Protein AF-A0A9X9SQJ8-F1 (afdb_monomer_lite)

Structure (mmCIF, N/CA/C/O backbone):
data_AF-A0A9X9SQJ8-F1
#
_entry.id   AF-A0A9X9SQJ8-F1
#
loop_
_atom_site.group_PDB
_atom_site.id
_atom_site.type_symbol
_atom_site.label_atom_id
_atom_site.label_alt_id
_atom_site.label_comp_id
_atom_site.label_asym_id
_atom_site.label_entity_id
_atom_site.label_seq_id
_atom_site.pdbx_PDB_ins_code
_atom_site.Cartn_x
_atom_site.Cartn_y
_atom_site.Cartn_z
_atom_site.occupancy
_atom_site.B_iso_or_equiv
_atom_site.auth_seq_id
_atom_site.auth_comp_id
_atom_site.auth_asym_id
_atom_site.auth_atom_id
_atom_site.pdbx_PDB_model_num
ATOM 1 N N . MET A 1 1 ? 0.172 -20.280 23.164 1.00 59.81 1 MET A N 1
ATOM 2 C CA . MET A 1 1 ? -1.127 -20.155 22.453 1.00 59.81 1 MET A CA 1
ATOM 3 C C . MET A 1 1 ? -2.304 -19.866 23.384 1.00 59.81 1 MET A C 1
ATOM 5 O O . MET A 1 1 ? -3.175 -19.107 22.984 1.00 59.81 1 MET A O 1
ATOM 9 N N . GLN A 1 2 ? -2.337 -20.406 24.610 1.00 62.38 2 GLN A N 1
ATOM 10 C CA . GLN A 1 2 ? -3.440 -20.163 25.556 1.00 62.38 2 GLN A CA 1
ATOM 11 C C . GLN A 1 2 ? -3.611 -18.679 25.939 1.00 62.38 2 GLN A C 1
ATOM 13 O O . GLN A 1 2 ? -4.735 -18.196 25.998 1.00 62.38 2 GLN A O 1
ATOM 18 N N . GLU A 1 3 ? -2.520 -17.916 26.074 1.00 75.44 3 GLU A N 1
ATOM 19 C CA . GLU A 1 3 ? -2.600 -16.470 26.352 1.00 75.44 3 GLU A CA 1
ATOM 20 C C . GLU A 1 3 ? -3.246 -15.653 25.223 1.00 75.44 3 GLU A C 1
ATOM 22 O O . GLU A 1 3 ? -3.976 -14.703 25.490 1.00 75.44 3 GLU A O 1
ATOM 27 N N . PHE A 1 4 ? -3.046 -16.044 23.958 1.00 74.62 4 PHE A N 1
ATOM 28 C CA . PHE A 1 4 ? -3.685 -15.373 22.821 1.00 74.62 4 PHE A CA 1
ATOM 29 C C . PHE A 1 4 ? -5.199 -15.596 22.829 1.00 74.62 4 PHE A C 1
ATOM 31 O O . PHE A 1 4 ? -5.966 -14.662 22.597 1.00 74.62 4 PHE A O 1
ATOM 38 N N . LEU A 1 5 ? -5.628 -16.823 23.143 1.00 75.12 5 LEU A N 1
ATOM 39 C CA . LEU A 1 5 ? -7.040 -17.209 23.200 1.00 75.12 5 LEU A CA 1
ATOM 40 C C . LEU A 1 5 ? -7.789 -16.575 24.387 1.00 75.12 5 LEU A C 1
ATOM 42 O O . LEU A 1 5 ? -9.005 -16.416 24.305 1.00 75.12 5 LEU A O 1
ATOM 46 N N . ASN A 1 6 ? -7.070 -16.129 25.423 1.00 86.38 6 ASN A N 1
ATOM 47 C CA . ASN A 1 6 ? -7.630 -15.405 26.571 1.00 86.38 6 ASN A CA 1
ATOM 48 C C . ASN A 1 6 ? -7.819 -13.894 26.335 1.00 86.38 6 ASN A C 1
ATOM 50 O O . ASN A 1 6 ? -8.415 -13.210 27.166 1.00 86.38 6 ASN A O 1
ATOM 54 N N . LEU A 1 7 ? -7.329 -13.347 25.218 1.00 87.12 7 LEU A N 1
ATOM 55 C CA . LEU A 1 7 ? -7.523 -11.935 24.884 1.00 87.12 7 LEU A CA 1
ATOM 56 C C . LEU A 1 7 ? -8.981 -11.625 24.488 1.00 87.12 7 LEU A C 1
ATOM 58 O O . LEU A 1 7 ? -9.695 -12.481 23.965 1.00 87.12 7 LEU A O 1
ATOM 62 N N . PRO A 1 8 ? -9.419 -10.361 24.621 1.00 90.31 8 PRO A N 1
ATOM 63 C CA . PRO A 1 8 ? -10.674 -9.902 24.041 1.00 90.31 8 PRO A CA 1
ATOM 64 C C . PRO A 1 8 ? -10.752 -10.217 22.539 1.00 90.31 8 PRO A C 1
ATOM 66 O O . PRO A 1 8 ? -9.819 -9.916 21.787 1.00 90.31 8 PRO A O 1
ATOM 69 N N . LYS A 1 9 ? -11.900 -10.739 22.077 1.00 84.75 9 LYS A N 1
ATOM 70 C CA . LYS A 1 9 ? -12.131 -11.150 20.672 1.00 84.75 9 LYS A CA 1
ATOM 71 C C . LYS A 1 9 ? -11.729 -10.086 19.638 1.00 84.75 9 LYS A C 1
ATOM 73 O O . LYS A 1 9 ? -11.251 -10.414 18.557 1.00 84.75 9 LYS A O 1
ATOM 78 N N . GLN A 1 10 ? -11.880 -8.804 19.971 1.00 85.12 10 GLN A N 1
ATOM 79 C CA . GLN A 1 10 ? -11.497 -7.687 19.098 1.00 85.12 10 GLN A CA 1
ATOM 80 C C . GLN A 1 10 ? -9.984 -7.619 18.832 1.00 85.12 10 GLN A C 1
ATOM 82 O O . GLN A 1 10 ? -9.566 -7.315 17.715 1.00 85.12 10 GLN A O 1
ATOM 87 N N . ILE A 1 11 ? -9.157 -7.904 19.842 1.00 86.44 11 ILE A N 1
ATOM 88 C CA . ILE A 1 11 ? -7.695 -7.887 19.713 1.00 86.44 11 ILE A CA 1
ATOM 89 C C . ILE A 1 11 ? -7.240 -9.101 18.905 1.00 86.44 11 ILE A C 1
ATOM 91 O O . ILE A 1 11 ? -6.423 -8.945 18.001 1.00 86.44 11 ILE A O 1
ATOM 95 N N . GLN A 1 12 ? -7.819 -10.276 19.169 1.00 87.94 12 GLN A N 1
ATOM 96 C CA . GLN A 1 12 ? -7.538 -11.495 18.406 1.00 87.94 12 GLN A CA 1
ATOM 97 C C . GLN A 1 12 ? -7.820 -11.300 16.916 1.00 87.94 12 GLN A C 1
ATOM 99 O O . GLN A 1 12 ? -6.938 -11.528 16.090 1.00 87.94 12 GLN A O 1
ATOM 104 N N . LEU A 1 13 ? -9.016 -10.800 16.579 1.00 88.00 13 LEU A N 1
ATOM 105 C CA . LEU A 1 13 ? -9.409 -10.552 15.193 1.00 88.00 13 LEU A CA 1
ATOM 106 C C . LEU A 1 13 ? -8.456 -9.564 14.516 1.00 88.00 13 LEU A C 1
ATOM 108 O O . LEU A 1 13 ? -8.019 -9.783 13.392 1.00 88.00 13 LEU A O 1
ATOM 112 N N . ARG A 1 14 ? -8.083 -8.489 15.214 1.00 87.81 14 ARG A N 1
ATOM 113 C CA . ARG A 1 14 ? -7.164 -7.493 14.667 1.00 87.81 14 ARG A CA 1
ATOM 114 C C . ARG A 1 14 ? -5.771 -8.060 14.407 1.00 87.81 14 ARG A C 1
ATOM 116 O O . ARG A 1 14 ? -5.185 -7.737 13.378 1.00 87.81 14 ARG A O 1
ATOM 123 N N . GLN A 1 15 ? -5.227 -8.854 15.328 1.00 90.50 15 GLN A N 1
ATOM 124 C CA . GLN A 1 15 ? -3.913 -9.466 15.131 1.00 90.50 15 GLN A CA 1
ATOM 125 C C . GLN A 1 15 ? -3.945 -10.501 14.009 1.00 90.50 15 GLN A C 1
ATOM 127 O O . GLN A 1 15 ? -3.015 -10.534 13.212 1.00 90.50 15 GLN A O 1
ATOM 132 N N . LEU A 1 16 ? -5.031 -11.269 13.889 1.00 91.44 16 LEU A N 1
ATOM 133 C CA . LEU A 1 16 ? -5.228 -12.206 12.786 1.00 91.44 16 LEU A CA 1
ATOM 134 C C . LEU A 1 16 ? -5.255 -11.484 11.432 1.00 91.44 16 LEU A C 1
ATOM 136 O O . LEU A 1 16 ? -4.511 -11.853 10.530 1.00 91.44 16 LEU A O 1
ATOM 140 N N . VAL A 1 17 ? -6.060 -10.423 11.301 1.00 90.69 17 VAL A N 1
ATOM 141 C CA . VAL A 1 17 ? -6.117 -9.618 10.068 1.00 90.69 17 VAL A CA 1
ATOM 142 C C . VAL A 1 17 ? -4.742 -9.033 9.755 1.00 90.69 17 VAL A C 1
ATOM 144 O O . VAL A 1 17 ? -4.249 -9.179 8.642 1.00 90.69 17 VAL A O 1
ATOM 147 N N . ARG A 1 18 ? -4.080 -8.433 10.753 1.00 90.75 18 ARG A N 1
ATOM 148 C CA . ARG A 1 18 ? -2.742 -7.857 10.582 1.00 90.75 18 ARG A CA 1
ATOM 149 C C . ARG A 1 18 ? -1.715 -8.904 10.153 1.00 90.75 18 ARG A C 1
ATOM 151 O O . ARG A 1 18 ? -0.877 -8.600 9.313 1.00 90.75 18 ARG A O 1
ATOM 158 N N . PHE A 1 19 ? -1.780 -10.106 10.715 1.00 92.94 19 PHE A N 1
ATOM 159 C CA . PHE A 1 19 ? -0.919 -11.217 10.334 1.00 92.94 19 PHE A CA 1
ATOM 160 C C . PHE A 1 19 ? -1.108 -11.563 8.855 1.00 92.94 19 PHE A C 1
ATOM 162 O O . PHE A 1 19 ? -0.148 -11.480 8.099 1.00 92.94 19 PHE A O 1
ATOM 169 N N . VAL A 1 20 ? -2.346 -11.827 8.422 1.00 92.19 20 VAL A N 1
ATOM 170 C CA . VAL A 1 20 ? -2.650 -12.159 7.021 1.00 92.19 20 VAL A CA 1
ATOM 171 C C . VAL A 1 20 ? -2.170 -11.057 6.072 1.00 92.19 20 VAL A C 1
ATOM 173 O O . VAL A 1 20 ? -1.476 -11.344 5.100 1.00 92.19 20 VAL A O 1
ATOM 176 N N . THR A 1 21 ? -2.478 -9.791 6.365 1.00 90.06 21 THR A N 1
ATOM 177 C CA . THR A 1 21 ? -2.100 -8.669 5.495 1.00 90.06 21 THR A CA 1
ATOM 178 C C . THR A 1 21 ? -0.585 -8.490 5.393 1.00 90.06 21 THR A C 1
ATOM 180 O O . THR A 1 21 ? -0.071 -8.303 4.292 1.00 90.06 21 THR A O 1
ATOM 183 N N . ILE A 1 22 ? 0.144 -8.560 6.513 1.00 90.62 22 ILE A N 1
ATOM 184 C CA . ILE A 1 22 ? 1.605 -8.393 6.503 1.00 90.62 22 ILE A CA 1
ATOM 185 C C . ILE A 1 22 ? 2.276 -9.579 5.815 1.00 90.62 22 ILE A C 1
ATOM 187 O O . ILE A 1 22 ? 3.176 -9.360 5.010 1.00 90.62 22 ILE A O 1
ATOM 191 N N . THR A 1 23 ? 1.831 -10.811 6.077 1.00 92.50 23 THR A N 1
ATOM 192 C CA . THR A 1 23 ? 2.379 -12.004 5.425 1.00 92.50 23 THR A CA 1
ATOM 193 C C . THR A 1 23 ? 2.237 -11.898 3.911 1.00 92.50 23 THR A C 1
ATOM 195 O O . THR A 1 23 ? 3.248 -11.963 3.217 1.00 92.50 23 THR A O 1
ATOM 198 N N . LEU A 1 24 ? 1.029 -11.625 3.405 1.00 90.31 24 LEU A N 1
ATOM 199 C CA . LEU A 1 24 ? 0.787 -11.476 1.966 1.00 90.31 24 LEU A CA 1
ATOM 200 C C . LEU A 1 24 ? 1.641 -10.362 1.348 1.00 90.31 24 LEU A C 1
ATOM 202 O O . LEU A 1 24 ? 2.321 -10.593 0.350 1.00 90.31 24 LEU A O 1
ATOM 206 N N . GLY A 1 25 ? 1.664 -9.176 1.966 1.00 86.75 25 GLY A N 1
ATOM 207 C CA . GLY A 1 25 ? 2.466 -8.055 1.473 1.00 86.75 25 GLY A CA 1
ATOM 208 C C . GLY A 1 25 ? 3.962 -8.379 1.441 1.00 86.75 25 GLY A C 1
ATOM 209 O O . GLY A 1 25 ? 4.622 -8.160 0.429 1.00 86.75 25 GLY A O 1
ATOM 210 N N . SER A 1 26 ? 4.486 -8.974 2.516 1.00 87.44 26 SER A N 1
ATOM 211 C CA . SER A 1 26 ? 5.902 -9.348 2.632 1.00 87.44 26 SER A CA 1
ATOM 212 C C . SER A 1 26 ? 6.328 -10.444 1.657 1.00 87.44 26 SER A C 1
ATOM 214 O O . SER A 1 26 ? 7.490 -10.484 1.267 1.00 87.44 26 SER A O 1
ATOM 216 N N . SER A 1 27 ? 5.405 -11.312 1.235 1.00 90.38 27 SER A N 1
ATOM 217 C CA . SER A 1 27 ? 5.685 -12.327 0.222 1.00 90.38 27 SER A CA 1
ATOM 218 C C . SER A 1 27 ? 5.772 -11.732 -1.179 1.00 90.38 27 SER A C 1
ATOM 220 O O . SER A 1 27 ? 6.547 -12.229 -1.982 1.00 90.38 27 SER A O 1
ATOM 222 N N . ILE A 1 28 ? 5.011 -10.679 -1.484 1.00 88.69 28 ILE A N 1
ATOM 223 C CA . ILE A 1 28 ? 4.947 -10.091 -2.830 1.00 88.69 28 ILE A CA 1
ATOM 224 C C . ILE A 1 28 ? 6.054 -9.050 -3.045 1.00 88.69 28 ILE A C 1
ATOM 226 O O . ILE A 1 28 ? 6.669 -9.006 -4.111 1.00 88.69 28 ILE A O 1
ATOM 230 N N . PHE A 1 29 ? 6.334 -8.223 -2.035 1.0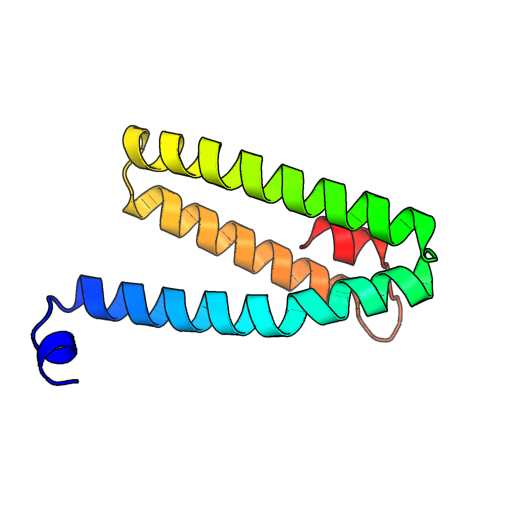0 85.88 29 PHE A N 1
ATOM 231 C CA . PHE A 1 29 ? 7.226 -7.064 -2.156 1.00 85.88 29 PHE A CA 1
ATOM 232 C C . PHE A 1 29 ? 8.642 -7.384 -2.683 1.00 85.88 29 PHE A C 1
ATOM 234 O O . PHE A 1 29 ? 9.113 -6.666 -3.564 1.00 85.88 29 PHE A O 1
ATOM 241 N N . PRO A 1 30 ? 9.323 -8.466 -2.244 1.00 86.31 30 PRO A N 1
ATOM 242 C CA . PRO A 1 30 ? 10.649 -8.820 -2.758 1.00 86.31 30 PRO A CA 1
ATOM 243 C C . PRO A 1 30 ? 10.654 -9.100 -4.267 1.00 86.31 30 PRO A C 1
ATOM 245 O O . PRO A 1 30 ? 11.615 -8.771 -4.960 1.00 86.31 30 PRO A O 1
ATOM 248 N N . PHE A 1 31 ? 9.563 -9.662 -4.796 1.00 89.38 31 PHE A N 1
ATOM 249 C CA . PHE A 1 31 ? 9.431 -9.951 -6.223 1.00 89.38 31 PHE A CA 1
ATOM 250 C C . PHE A 1 31 ? 9.137 -8.700 -7.058 1.00 89.38 31 PHE A C 1
ATOM 252 O O . PHE A 1 31 ? 9.393 -8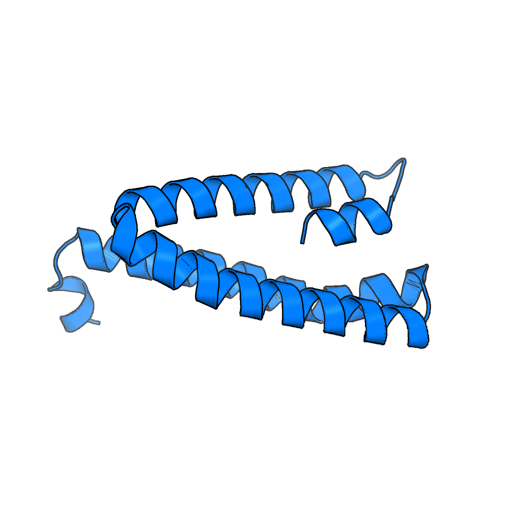.704 -8.260 1.00 89.38 31 PHE A O 1
ATOM 259 N N . MET A 1 32 ? 8.676 -7.605 -6.446 1.00 88.19 32 MET A N 1
ATOM 260 C CA . MET A 1 32 ? 8.402 -6.354 -7.164 1.00 88.19 32 MET A CA 1
ATOM 261 C C . MET A 1 32 ? 9.676 -5.683 -7.672 1.00 88.19 32 MET A C 1
ATOM 263 O O . MET A 1 32 ? 9.685 -5.149 -8.778 1.00 88.19 32 MET A O 1
ATOM 267 N N . ALA A 1 33 ? 10.782 -5.781 -6.932 1.00 87.81 33 ALA A N 1
ATOM 268 C CA . ALA A 1 33 ? 12.081 -5.318 -7.419 1.00 87.81 33 ALA A CA 1
ATOM 269 C C . ALA A 1 33 ? 12.530 -6.105 -8.665 1.00 87.81 33 ALA A C 1
ATOM 271 O O . ALA A 1 33 ? 13.029 -5.526 -9.633 1.00 87.81 33 ALA A O 1
ATOM 272 N N . MET A 1 34 ? 12.305 -7.422 -8.674 1.00 90.00 34 MET A N 1
ATOM 273 C CA . MET A 1 34 ? 12.591 -8.261 -9.839 1.00 90.00 34 MET A CA 1
ATOM 274 C C . MET A 1 34 ? 11.690 -7.882 -11.022 1.00 90.00 34 MET A C 1
ATOM 276 O O . MET A 1 34 ? 12.192 -7.676 -12.124 1.00 90.00 34 MET A O 1
ATOM 280 N N . TYR A 1 35 ? 10.389 -7.698 -10.779 1.00 88.69 35 TYR A N 1
ATOM 281 C CA . TYR A 1 35 ? 9.423 -7.253 -11.784 1.00 88.69 35 TYR A CA 1
ATOM 282 C C . TYR A 1 35 ? 9.833 -5.909 -12.402 1.00 88.69 35 TYR A C 1
ATOM 284 O O . TYR A 1 35 ? 10.015 -5.822 -13.614 1.00 88.69 35 TYR A O 1
ATOM 292 N N . TYR A 1 36 ? 10.085 -4.872 -11.602 1.00 87.31 36 TYR A N 1
ATOM 293 C CA . TYR A 1 36 ? 10.478 -3.567 -12.141 1.00 87.31 36 TYR A CA 1
ATOM 294 C C . TYR A 1 36 ? 11.806 -3.609 -12.892 1.00 87.31 36 TYR A C 1
ATOM 296 O O . TYR A 1 36 ? 11.928 -2.954 -13.926 1.00 87.31 36 TYR A O 1
ATOM 304 N N . THR A 1 37 ? 12.759 -4.440 -12.464 1.00 90.00 37 THR A N 1
ATOM 305 C CA . THR A 1 37 ? 14.037 -4.573 -13.175 1.00 90.00 37 THR A CA 1
ATOM 306 C C . THR A 1 37 ? 13.838 -5.128 -14.584 1.00 90.00 37 THR A C 1
ATOM 308 O O . THR A 1 37 ? 14.510 -4.669 -15.506 1.00 90.00 37 THR A O 1
ATOM 311 N N . THR A 1 38 ? 12.889 -6.054 -14.7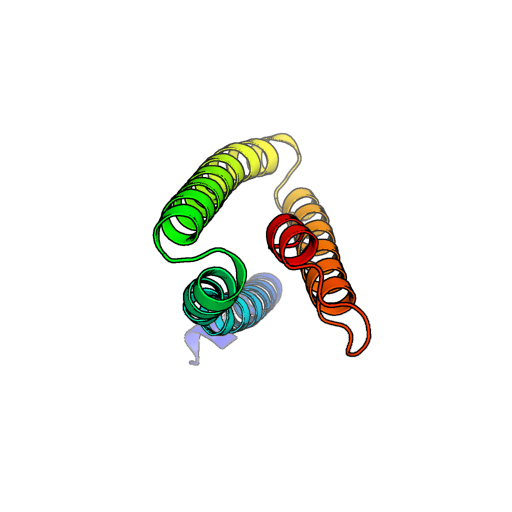79 1.00 88.25 38 THR A N 1
ATOM 312 C CA . THR A 1 38 ? 12.595 -6.616 -16.110 1.00 88.25 38 THR A CA 1
ATOM 313 C C . THR A 1 38 ? 11.985 -5.608 -17.087 1.00 88.25 38 THR A C 1
ATOM 315 O O . THR A 1 38 ? 12.245 -5.714 -18.282 1.00 88.25 38 THR A O 1
ATOM 318 N N . TYR A 1 39 ? 11.232 -4.611 -16.605 1.00 85.94 39 TYR A N 1
ATOM 319 C CA . TYR A 1 39 ? 10.554 -3.628 -17.466 1.00 85.94 39 TYR A CA 1
ATOM 320 C C . TYR A 1 39 ? 11.281 -2.279 -17.575 1.00 85.94 39 TYR A C 1
ATOM 322 O O . TYR A 1 39 ? 11.278 -1.668 -18.639 1.00 85.94 39 TYR A O 1
ATOM 330 N N . PHE A 1 40 ? 11.895 -1.799 -16.491 1.00 83.19 40 PHE A N 1
ATOM 331 C CA . PHE A 1 40 ? 12.476 -0.453 -16.394 1.00 83.19 40 PHE A CA 1
ATOM 332 C C . PHE A 1 40 ? 14.007 -0.439 -16.298 1.00 83.19 40 PHE A C 1
ATOM 334 O O . PHE A 1 40 ? 14.627 0.615 -16.445 1.00 83.19 40 PHE A O 1
ATOM 341 N N . GLY A 1 41 ? 14.632 -1.591 -16.044 1.00 89.00 41 GLY A N 1
ATOM 342 C CA . GLY A 1 41 ? 16.062 -1.693 -15.768 1.00 89.00 41 GLY A CA 1
ATOM 343 C C . GLY A 1 41 ? 16.428 -1.365 -14.316 1.00 89.00 41 GLY A C 1
ATOM 344 O O . GLY A 1 41 ? 15.614 -0.909 -13.509 1.00 89.00 41 GLY A O 1
ATOM 345 N N . THR A 1 42 ? 17.685 -1.624 -13.962 1.00 90.25 42 THR A N 1
ATOM 346 C CA . THR A 1 42 ? 18.179 -1.588 -12.575 1.00 90.25 42 THR A CA 1
ATOM 347 C C . THR A 1 42 ? 18.186 -0.188 -11.963 1.00 90.25 42 THR A C 1
ATOM 349 O O . THR A 1 42 ? 17.765 -0.023 -10.819 1.00 90.25 42 THR A O 1
ATOM 352 N N . PHE A 1 43 ? 18.618 0.830 -12.717 1.00 91.44 43 PHE A N 1
ATOM 353 C CA . PHE A 1 43 ? 18.697 2.211 -12.224 1.00 91.44 43 PHE A CA 1
ATOM 354 C C . PHE A 1 43 ? 17.319 2.761 -11.827 1.00 91.44 43 PHE A C 1
ATOM 356 O O . PHE A 1 43 ? 17.122 3.200 -10.693 1.00 91.44 43 PHE A O 1
ATOM 363 N N . TRP A 1 44 ? 16.344 2.671 -12.736 1.00 89.44 44 TRP A N 1
ATOM 364 C CA . TRP A 1 44 ? 14.983 3.147 -12.491 1.00 89.44 44 TRP A CA 1
ATOM 365 C C . TRP A 1 44 ? 14.283 2.359 -11.389 1.00 89.44 44 TRP A C 1
ATOM 367 O O . TRP A 1 44 ? 13.595 2.949 -10.565 1.00 89.44 44 TRP A O 1
ATOM 377 N N . THR A 1 45 ? 14.514 1.048 -11.313 1.00 90.94 45 THR A N 1
ATOM 378 C CA . THR A 1 45 ? 13.955 0.213 -10.243 1.00 90.94 45 THR A CA 1
ATOM 379 C C . THR A 1 45 ? 14.409 0.664 -8.859 1.00 90.94 45 THR A C 1
ATOM 381 O O . THR A 1 45 ? 13.583 0.769 -7.954 1.00 90.94 45 THR A O 1
ATOM 384 N N . GLY A 1 46 ? 15.698 0.974 -8.689 1.00 91.06 46 GLY A N 1
ATOM 385 C CA . GLY A 1 46 ? 16.215 1.485 -7.418 1.00 91.06 46 GLY A CA 1
ATOM 386 C C . GLY A 1 46 ? 15.531 2.790 -7.003 1.00 91.06 46 GLY A C 1
ATOM 387 O O . GLY A 1 46 ? 15.105 2.931 -5.857 1.00 91.06 46 GLY A O 1
ATOM 388 N N . LEU A 1 47 ? 15.353 3.709 -7.955 1.00 93.44 47 LEU A N 1
ATOM 389 C CA . LEU A 1 47 ? 14.682 4.987 -7.722 1.00 93.44 47 LEU A CA 1
ATOM 390 C C . LEU A 1 47 ? 13.198 4.797 -7.369 1.00 93.44 47 LEU A C 1
ATOM 392 O O . LEU A 1 47 ? 12.718 5.383 -6.400 1.00 93.44 47 LEU A O 1
ATOM 396 N N . LEU A 1 48 ? 12.485 3.933 -8.095 1.00 90.06 48 LEU A N 1
ATOM 397 C CA . LEU A 1 48 ? 11.082 3.606 -7.825 1.00 90.06 48 LEU A CA 1
ATOM 398 C C . LEU A 1 48 ? 10.904 2.998 -6.428 1.00 90.06 48 LEU A C 1
ATOM 400 O O . LEU A 1 48 ? 10.067 3.465 -5.662 1.00 90.06 48 LEU A O 1
ATOM 404 N N . MET A 1 49 ? 11.736 2.023 -6.051 1.00 90.62 49 MET A N 1
ATOM 405 C CA . MET A 1 49 ? 11.680 1.388 -4.727 1.00 90.62 49 MET A CA 1
ATOM 406 C C . MET A 1 49 ? 11.997 2.367 -3.589 1.00 90.62 49 MET A C 1
ATOM 408 O O . MET A 1 49 ? 11.395 2.289 -2.512 1.00 90.62 49 MET A O 1
ATOM 412 N N . MET A 1 50 ? 12.909 3.316 -3.824 1.00 93.31 50 MET A N 1
ATOM 413 C CA . MET A 1 50 ? 13.202 4.389 -2.875 1.00 93.31 50 MET A CA 1
ATOM 414 C C . MET A 1 50 ? 11.978 5.290 -2.667 1.00 93.31 50 MET A C 1
ATOM 416 O O . MET A 1 50 ? 11.618 5.570 -1.523 1.00 93.31 50 MET A O 1
ATOM 420 N N . ILE A 1 51 ? 11.301 5.688 -3.750 1.00 92.81 51 ILE A N 1
ATOM 421 C CA . ILE A 1 51 ? 10.067 6.482 -3.679 1.00 92.81 51 ILE A CA 1
ATOM 422 C C . ILE A 1 51 ? 8.970 5.712 -2.939 1.00 92.81 51 ILE A C 1
ATOM 424 O O . ILE A 1 51 ? 8.353 6.277 -2.038 1.00 92.81 51 ILE A O 1
ATOM 428 N N . THR A 1 52 ? 8.753 4.429 -3.247 1.00 90.69 52 THR A N 1
ATOM 429 C CA . THR A 1 52 ? 7.749 3.604 -2.552 1.00 90.69 52 THR A CA 1
ATOM 430 C C . THR A 1 52 ? 8.024 3.541 -1.050 1.00 90.69 52 THR A C 1
ATOM 432 O O . THR A 1 52 ? 7.115 3.708 -0.238 1.00 90.69 52 THR A O 1
ATOM 435 N N . SER A 1 53 ? 9.290 3.374 -0.659 1.00 91.94 53 SER A N 1
ATOM 436 C CA . SER A 1 53 ? 9.687 3.337 0.753 1.00 91.94 53 SER A CA 1
ATOM 437 C C . SER A 1 53 ? 9.444 4.678 1.453 1.00 91.94 53 SER A C 1
ATOM 439 O O . SER A 1 53 ? 8.942 4.708 2.578 1.00 91.94 53 SER A O 1
ATOM 441 N N . LEU A 1 54 ? 9.744 5.795 0.780 1.00 95.25 54 LEU A N 1
ATOM 442 C CA . LEU A 1 54 ? 9.498 7.138 1.304 1.00 95.25 54 LEU A CA 1
ATOM 443 C C . LEU A 1 54 ? 7.996 7.415 1.465 1.00 95.25 54 LEU A C 1
ATOM 445 O O . LEU A 1 54 ? 7.572 7.913 2.506 1.00 95.25 54 LEU A O 1
ATOM 449 N N . MET A 1 55 ? 7.184 7.045 0.472 1.00 91.81 55 MET A N 1
ATOM 450 C CA . MET A 1 55 ? 5.726 7.179 0.528 1.00 91.81 55 MET A CA 1
ATOM 451 C C . MET A 1 55 ? 5.129 6.330 1.654 1.00 91.81 55 MET A C 1
ATOM 453 O O . MET A 1 55 ? 4.275 6.815 2.394 1.00 91.81 55 MET A O 1
ATOM 457 N N . GLY A 1 56 ? 5.625 5.104 1.858 1.00 90.75 56 GLY A N 1
ATOM 458 C CA .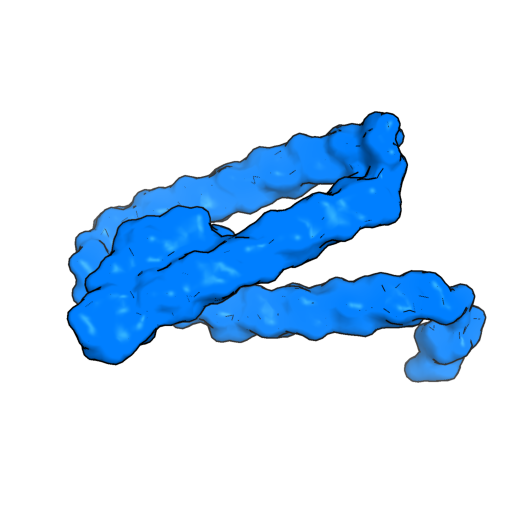 GLY A 1 56 ? 5.239 4.261 2.991 1.00 90.75 56 GLY A CA 1
ATOM 459 C C . GLY A 1 56 ? 5.584 4.898 4.340 1.00 90.75 56 GLY A C 1
ATOM 460 O O . GLY A 1 56 ? 4.748 4.933 5.244 1.00 90.75 56 GLY A O 1
ATOM 461 N N . PHE A 1 57 ? 6.779 5.480 4.467 1.00 94.12 57 PHE A N 1
ATOM 462 C CA . PHE A 1 57 ? 7.185 6.208 5.668 1.00 94.12 57 PHE A CA 1
ATOM 463 C C . PHE A 1 57 ? 6.262 7.403 5.952 1.00 94.12 57 PHE A C 1
ATOM 465 O O . PHE A 1 57 ? 5.689 7.492 7.040 1.00 94.12 57 PHE A O 1
ATOM 472 N N . VAL A 1 58 ? 6.026 8.270 4.964 1.00 94.81 58 VAL A N 1
ATOM 473 C CA . VAL A 1 58 ? 5.111 9.416 5.100 1.00 94.81 58 VAL A CA 1
ATOM 474 C C . VAL A 1 58 ? 3.688 8.951 5.432 1.00 94.81 58 VAL A C 1
ATOM 476 O O . VAL A 1 58 ? 3.043 9.510 6.321 1.00 94.81 58 VAL A O 1
ATOM 479 N N . GLY A 1 59 ? 3.218 7.882 4.785 1.00 90.88 59 GLY A N 1
ATOM 480 C CA . GLY A 1 59 ? 1.909 7.283 5.030 1.00 90.88 59 GLY A CA 1
ATOM 481 C C . GLY A 1 59 ? 1.747 6.760 6.459 1.00 90.88 59 GLY A C 1
ATOM 482 O O . GLY A 1 59 ? 0.690 6.947 7.059 1.00 90.88 59 GLY A O 1
ATOM 483 N N . THR A 1 60 ? 2.788 6.161 7.046 1.00 90.88 60 THR A N 1
ATOM 484 C CA . THR A 1 60 ? 2.749 5.700 8.447 1.00 90.88 60 THR A CA 1
ATOM 485 C C . THR A 1 60 ? 2.713 6.848 9.451 1.00 90.88 60 THR A C 1
ATOM 487 O O . THR A 1 60 ? 1.947 6.775 10.414 1.00 90.88 60 THR A O 1
ATOM 490 N N . LEU A 1 61 ? 3.463 7.929 9.212 1.00 92.56 61 LEU A N 1
ATOM 491 C CA . LEU A 1 61 ? 3.414 9.136 10.043 1.00 92.56 61 LEU A CA 1
ATOM 492 C C . LEU A 1 61 ? 2.034 9.799 9.984 1.00 92.56 61 LEU A C 1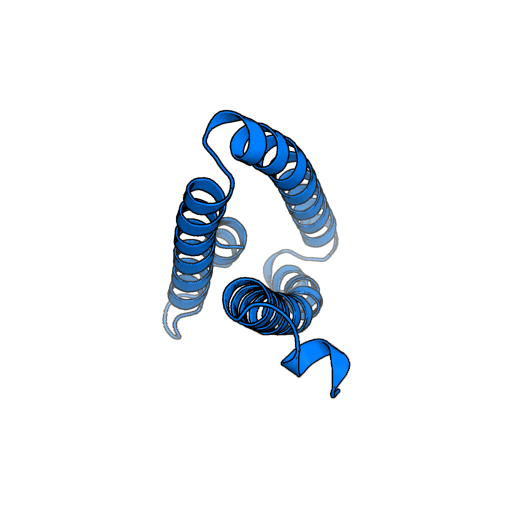
ATOM 494 O O . LEU A 1 61 ? 1.400 10.020 11.018 1.00 92.56 61 LEU A O 1
ATOM 498 N N . TYR A 1 62 ? 1.545 10.076 8.773 1.00 92.38 62 TYR A N 1
ATOM 499 C CA . TYR A 1 62 ? 0.265 10.754 8.586 1.00 92.38 62 TYR A CA 1
ATOM 500 C C . TYR A 1 62 ? -0.911 9.880 9.036 1.00 92.38 62 TYR A C 1
ATOM 502 O O . TYR A 1 62 ? -1.817 10.354 9.716 1.00 92.38 62 TYR A O 1
ATOM 510 N N . GLY A 1 63 ? -0.873 8.581 8.732 1.00 89.25 63 GLY A N 1
ATOM 511 C CA . GLY A 1 63 ? -1.871 7.615 9.186 1.00 89.25 63 GLY A CA 1
ATOM 512 C C . GLY A 1 63 ? -1.901 7.457 10.708 1.00 89.25 63 GLY A C 1
ATOM 513 O O . GLY A 1 63 ? -2.977 7.273 11.278 1.00 89.25 63 GLY A O 1
ATOM 514 N N . GLY A 1 64 ? -0.747 7.579 11.373 1.00 90.38 64 GLY A N 1
ATOM 515 C CA . GLY A 1 64 ? -0.649 7.629 12.832 1.00 90.38 64 GLY A CA 1
ATOM 516 C C . GLY A 1 64 ? -1.362 8.852 13.402 1.00 90.38 64 GLY A C 1
ATOM 517 O O . GLY A 1 64 ? -2.293 8.705 14.190 1.00 90.38 64 GLY A O 1
ATOM 518 N N . HIS A 1 65 ? -1.010 10.044 12.915 1.00 92.56 65 HIS A N 1
ATOM 519 C CA . HIS A 1 65 ? -1.659 11.289 13.332 1.00 92.56 65 HIS A CA 1
ATOM 520 C C . HIS A 1 65 ? -3.178 11.265 13.089 1.00 92.56 65 HIS A C 1
ATOM 522 O O . HIS A 1 65 ? -3.972 11.610 13.965 1.00 92.56 65 HIS A O 1
ATOM 528 N N . LEU A 1 66 ? -3.600 10.785 11.917 1.00 90.38 66 LEU A N 1
ATOM 529 C CA . LEU A 1 66 ? -5.010 10.683 11.561 1.00 90.38 66 LEU A CA 1
ATOM 530 C C . LEU A 1 66 ? -5.762 9.691 12.463 1.00 90.38 66 LEU A C 1
ATOM 532 O O . LEU A 1 66 ? -6.929 9.915 12.788 1.00 90.38 66 LEU A O 1
ATOM 536 N N . SER A 1 67 ? -5.110 8.596 12.873 1.00 91.19 67 SER A N 1
ATOM 537 C CA . SER A 1 67 ? -5.680 7.600 13.791 1.00 91.19 67 SER A CA 1
ATOM 538 C C . SER A 1 67 ? -5.990 8.203 15.158 1.00 91.19 67 SER A C 1
ATOM 540 O O . SER A 1 67 ? -7.000 7.831 15.764 1.00 91.19 67 SER A O 1
ATOM 542 N N . ASP A 1 68 ? -5.155 9.130 15.617 1.00 91.69 68 ASP A N 1
ATOM 543 C CA . ASP A 1 68 ? -5.332 9.801 16.901 1.00 91.69 68 ASP A CA 1
ATOM 544 C C . ASP A 1 68 ? -6.413 10.891 16.820 1.00 91.69 68 ASP A C 1
ATOM 546 O O . ASP A 1 68 ? -7.213 11.027 17.743 1.00 91.69 68 ASP A O 1
ATOM 550 N N . ALA A 1 69 ? -6.518 11.598 15.688 1.00 92.50 69 ALA A N 1
ATOM 551 C CA . ALA A 1 69 ? -7.505 12.664 15.487 1.00 92.50 69 ALA A CA 1
ATOM 552 C C . ALA A 1 69 ? -8.929 12.162 15.156 1.00 92.50 69 ALA A C 1
ATOM 554 O O . ALA A 1 69 ? -9.908 12.631 15.732 1.00 92.50 69 ALA A O 1
ATOM 555 N N . LEU A 1 70 ? -9.077 11.217 14.216 1.00 88.25 70 LEU A N 1
ATOM 556 C CA . LEU A 1 70 ? -10.386 10.729 13.732 1.00 88.25 70 LEU A CA 1
ATOM 557 C C . LEU A 1 70 ? -10.882 9.466 14.452 1.00 88.25 70 LEU A C 1
ATOM 559 O O . LEU A 1 70 ? -12.035 9.052 14.278 1.00 88.25 70 LEU A O 1
ATOM 563 N N . GLY A 1 71 ? -10.009 8.836 15.236 1.00 87.56 71 GLY A N 1
ATOM 564 C CA . GLY A 1 71 ? -10.254 7.575 15.916 1.00 87.56 71 GLY A CA 1
ATOM 565 C C . GLY A 1 71 ? -9.807 6.350 15.110 1.00 87.56 71 GLY A C 1
ATOM 566 O O . GLY A 1 71 ? -10.125 6.162 13.930 1.00 87.56 71 GLY A O 1
ATOM 567 N N . ARG A 1 72 ? -9.125 5.438 15.808 1.00 85.88 72 ARG A N 1
ATOM 568 C CA . ARG A 1 72 ? -8.423 4.270 15.252 1.00 85.88 72 ARG A CA 1
ATOM 569 C C . ARG A 1 72 ? -9.255 3.385 14.317 1.00 85.88 72 ARG A C 1
ATOM 571 O O . ARG A 1 72 ? -8.754 2.924 13.296 1.00 85.88 72 ARG A O 1
ATOM 578 N N . LYS A 1 73 ? -10.524 3.117 14.650 1.00 86.50 73 LYS A N 1
ATOM 579 C CA . LYS A 1 73 ? -11.380 2.199 13.869 1.00 86.50 73 LYS A CA 1
ATOM 580 C C . LYS A 1 73 ? -11.672 2.735 12.463 1.00 86.50 73 LYS A C 1
ATOM 582 O O . LYS A 1 73 ? -11.659 1.957 11.513 1.00 86.50 73 LYS A O 1
ATOM 587 N N . LYS A 1 74 ? -11.919 4.044 12.330 1.00 88.75 74 LYS A N 1
ATOM 588 C CA . LYS A 1 74 ? -12.231 4.676 11.038 1.00 88.75 74 LYS A CA 1
ATOM 589 C C . LYS A 1 74 ? -11.010 4.674 10.127 1.00 88.75 74 LYS A C 1
ATOM 591 O O . LYS A 1 74 ? -11.113 4.262 8.979 1.00 88.75 74 LYS A O 1
ATOM 596 N N . VAL A 1 75 ? -9.851 5.045 10.667 1.00 90.88 75 VAL A N 1
ATOM 597 C CA . VAL A 1 75 ? -8.598 5.088 9.902 1.00 90.88 75 VAL A CA 1
ATOM 598 C C . VAL A 1 75 ? -8.181 3.703 9.422 1.00 90.88 75 VAL A C 1
ATOM 600 O O . VAL A 1 75 ? -7.814 3.553 8.262 1.00 90.88 75 VAL A O 1
ATOM 603 N N . ILE A 1 76 ? -8.333 2.668 10.257 1.00 89.38 76 ILE A N 1
ATOM 604 C CA . ILE A 1 76 ? -8.090 1.283 9.825 1.00 89.38 76 ILE A CA 1
ATOM 605 C C . ILE A 1 76 ? -9.030 0.887 8.679 1.00 89.38 76 ILE A C 1
ATOM 607 O O . ILE A 1 76 ? -8.572 0.279 7.716 1.00 89.38 76 ILE A O 1
ATOM 611 N N . MET A 1 77 ? -10.322 1.221 8.756 1.00 90.44 77 MET A N 1
ATOM 612 C CA . MET A 1 77 ? -11.289 0.872 7.707 1.00 90.44 77 MET A CA 1
ATOM 613 C C . MET A 1 77 ? -10.964 1.576 6.383 1.00 90.44 77 MET A C 1
ATOM 615 O O . MET A 1 77 ? -10.887 0.913 5.353 1.00 90.44 77 MET A O 1
ATOM 619 N N . ILE A 1 78 ? -10.712 2.887 6.420 1.00 91.62 78 ILE A N 1
ATOM 620 C CA . ILE A 1 78 ? -10.346 3.683 5.237 1.00 91.62 78 ILE A CA 1
ATOM 621 C C . ILE A 1 78 ? -9.041 3.164 4.626 1.00 91.62 78 ILE A C 1
ATOM 623 O O . ILE A 1 78 ? -8.979 2.935 3.420 1.00 91.62 78 ILE A O 1
ATOM 627 N N . GLY A 1 79 ? -8.027 2.904 5.457 1.00 89.94 79 GLY A N 1
ATOM 628 C CA . GLY A 1 79 ? -6.761 2.330 5.007 1.00 89.94 79 GLY A CA 1
ATOM 629 C C . GLY A 1 79 ? -6.947 0.958 4.361 1.00 89.94 79 GLY A C 1
ATOM 630 O O . GLY A 1 79 ? -6.418 0.717 3.285 1.00 89.94 79 GLY A O 1
ATOM 631 N N . SER A 1 80 ? -7.771 0.089 4.954 1.00 89.62 80 SER A N 1
ATOM 632 C CA . SER A 1 80 ? -8.048 -1.250 4.410 1.00 89.62 80 SER A CA 1
ATOM 633 C C . SER A 1 80 ? -8.735 -1.189 3.043 1.00 89.62 80 SER A C 1
ATOM 635 O O . SER A 1 80 ? -8.396 -1.965 2.150 1.00 89.62 80 SER A O 1
ATOM 637 N N . VAL A 1 81 ? -9.671 -0.253 2.853 1.00 92.56 81 VAL A N 1
ATOM 638 C CA . VAL A 1 81 ? -10.317 -0.011 1.552 1.00 92.56 81 VAL A CA 1
ATOM 639 C C . VAL A 1 81 ? -9.296 0.499 0.535 1.00 92.56 81 VAL A C 1
ATOM 641 O O . VAL A 1 81 ? -9.229 -0.038 -0.567 1.00 92.56 81 VAL A O 1
ATOM 644 N N . GLY A 1 82 ? -8.453 1.464 0.916 1.00 91.12 82 GLY A N 1
ATOM 645 C CA . GLY A 1 82 ? -7.383 1.981 0.057 1.00 91.12 82 GLY A CA 1
ATOM 646 C C . GLY A 1 82 ? -6.402 0.893 -0.384 1.00 91.12 82 GLY A C 1
ATOM 647 O O . GLY A 1 82 ? -6.142 0.747 -1.574 1.00 91.12 82 GLY A O 1
ATOM 648 N N . THR A 1 83 ? -5.930 0.061 0.548 1.00 89.88 83 THR A N 1
ATOM 649 C CA . THR A 1 83 ? -5.047 -1.074 0.243 1.00 89.88 83 THR A CA 1
ATOM 650 C C . THR A 1 83 ? -5.727 -2.096 -0.669 1.00 89.88 83 THR A C 1
ATOM 652 O O . THR A 1 83 ? -5.101 -2.600 -1.594 1.00 89.88 83 THR A O 1
ATOM 655 N N . THR A 1 84 ? -7.014 -2.384 -0.456 1.00 90.69 84 THR A N 1
ATOM 656 C CA . THR A 1 84 ? -7.766 -3.312 -1.319 1.00 90.69 84 THR A CA 1
ATOM 657 C C . THR A 1 84 ? -7.886 -2.774 -2.745 1.00 90.69 84 THR A C 1
ATOM 659 O O . THR A 1 84 ? -7.694 -3.525 -3.697 1.00 90.69 84 THR A O 1
ATOM 662 N N . LEU A 1 85 ? -8.153 -1.474 -2.903 1.00 93.31 85 LEU A N 1
ATOM 663 C CA . LEU A 1 85 ? -8.198 -0.821 -4.212 1.00 93.31 85 LEU A CA 1
ATOM 664 C C . LEU A 1 85 ? -6.827 -0.826 -4.901 1.00 93.31 85 LEU A C 1
ATOM 666 O O . LEU A 1 85 ? -6.762 -1.114 -6.091 1.00 93.31 85 LEU A O 1
ATOM 670 N N . GLY A 1 86 ? -5.740 -0.580 -4.165 1.00 90.69 86 GLY A N 1
ATOM 671 C CA . GLY A 1 86 ? -4.375 -0.666 -4.697 1.00 90.69 86 GLY A CA 1
ATOM 672 C C . GLY A 1 86 ? -4.029 -2.063 -5.226 1.00 90.69 86 GLY A C 1
ATOM 673 O O . GLY A 1 86 ? -3.595 -2.217 -6.372 1.00 90.69 86 GLY A O 1
ATOM 674 N N . TRP A 1 87 ? -4.339 -3.106 -4.445 1.00 88.81 87 TRP A N 1
ATOM 675 C CA . TRP A 1 87 ? -4.180 -4.498 -4.885 1.00 88.81 87 TRP A CA 1
ATOM 676 C C . TRP A 1 87 ? -5.069 -4.853 -6.083 1.00 88.81 87 TRP A C 1
ATOM 678 O O . TRP A 1 87 ? -4.668 -5.591 -6.978 1.00 88.81 87 TRP A O 1
ATOM 688 N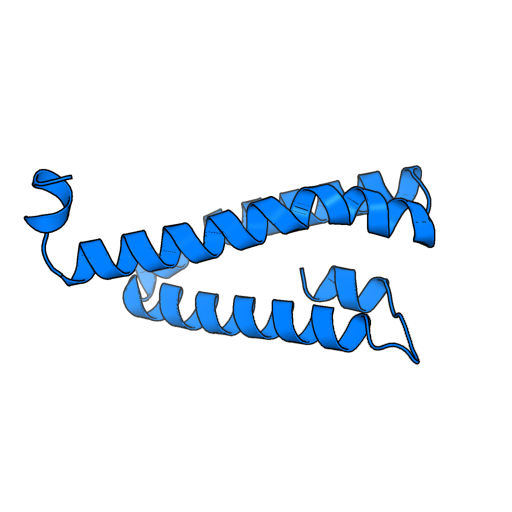 N . PHE A 1 88 ? -6.280 -4.304 -6.140 1.00 90.38 88 PHE A N 1
ATOM 689 C CA . PHE A 1 88 ? -7.165 -4.499 -7.283 1.00 90.38 88 PHE A CA 1
ATOM 690 C C . PHE A 1 88 ? -6.606 -3.846 -8.557 1.00 90.38 88 PHE A C 1
ATOM 692 O O . PHE A 1 88 ? -6.607 -4.467 -9.619 1.00 90.38 88 PHE A O 1
ATOM 699 N N . LEU A 1 89 ? -6.057 -2.632 -8.451 1.00 88.88 89 LEU A N 1
ATOM 700 C CA . LEU A 1 89 ? -5.402 -1.941 -9.565 1.00 88.88 89 LEU A CA 1
ATOM 701 C C . LEU A 1 89 ? -4.166 -2.694 -10.067 1.00 88.88 89 LEU A C 1
ATOM 703 O O . LEU A 1 89 ? -3.991 -2.824 -11.275 1.00 88.88 89 LEU A O 1
ATOM 707 N N . THR A 1 90 ? -3.342 -3.238 -9.169 1.00 86.88 90 THR A N 1
ATOM 708 C CA . THR A 1 90 ? -2.175 -4.058 -9.547 1.00 86.88 90 THR A CA 1
ATOM 709 C C . THR A 1 90 ? -2.583 -5.345 -10.265 1.00 86.88 90 THR A C 1
ATOM 711 O O . THR A 1 90 ? -1.911 -5.740 -11.217 1.00 86.88 90 THR A O 1
ATOM 714 N N . ILE A 1 91 ? -3.698 -5.976 -9.884 1.00 87.75 91 ILE A N 1
ATOM 715 C CA . ILE A 1 91 ? -4.244 -7.135 -10.611 1.00 87.75 91 ILE A CA 1
ATOM 716 C C . ILE A 1 91 ? -4.697 -6.728 -12.019 1.00 87.75 91 ILE A C 1
ATOM 718 O O . ILE A 1 91 ? -4.322 -7.381 -12.992 1.00 87.75 91 ILE A O 1
ATOM 722 N N . LEU A 1 92 ? -5.457 -5.635 -12.144 1.00 85.50 92 LEU A N 1
ATOM 723 C CA . LEU A 1 92 ? -5.914 -5.129 -13.444 1.00 85.50 92 LEU A CA 1
ATOM 724 C C . LEU A 1 92 ? -4.745 -4.734 -14.360 1.00 85.50 92 LEU A C 1
ATOM 726 O O . LEU A 1 92 ? -4.793 -4.995 -15.560 1.00 85.50 92 LEU A O 1
ATOM 730 N N . ALA A 1 93 ? -3.683 -4.159 -13.790 1.00 84.56 93 ALA A N 1
ATOM 731 C CA . ALA A 1 93 ? -2.465 -3.772 -14.500 1.00 84.56 93 ALA A CA 1
ATOM 732 C C . ALA A 1 93 ? -1.692 -4.953 -15.100 1.00 84.56 93 ALA A C 1
ATOM 734 O O . ALA A 1 93 ? -0.898 -4.750 -16.014 1.00 84.56 93 ALA A O 1
ATOM 735 N N . ASN A 1 94 ? -1.876 -6.161 -14.558 1.00 82.12 94 ASN A N 1
ATOM 736 C CA . ASN A 1 94 ? -1.151 -7.373 -14.947 1.00 82.12 94 ASN A CA 1
ATOM 737 C C . ASN A 1 94 ? -2.045 -8.380 -15.685 1.00 82.12 94 ASN A C 1
ATOM 739 O O . ASN A 1 94 ? -1.742 -9.573 -15.723 1.00 82.12 94 ASN A O 1
ATOM 743 N N . LEU A 1 95 ? -3.152 -7.919 -16.281 1.00 82.88 95 LEU A N 1
ATOM 744 C CA . LEU A 1 95 ? -4.007 -8.779 -17.093 1.00 82.88 95 LEU A CA 1
ATOM 745 C C . LEU A 1 95 ? -3.290 -9.236 -18.385 1.00 82.88 95 LEU A C 1
ATOM 747 O O . LEU A 1 95 ? -2.548 -8.451 -18.981 1.00 82.88 95 LEU A O 1
ATOM 751 N N . PRO A 1 96 ? -3.553 -10.471 -18.870 1.00 67.12 96 PRO A N 1
ATOM 752 C CA . PRO A 1 96 ? -2.777 -11.138 -19.929 1.00 67.12 96 PRO A CA 1
ATOM 753 C C . PRO A 1 96 ? -2.599 -10.363 -21.243 1.00 67.12 96 PRO A C 1
ATOM 755 O O . PRO A 1 96 ? -1.641 -10.614 -21.967 1.00 67.12 96 PRO A O 1
ATOM 758 N N . ASN A 1 97 ? -3.502 -9.428 -21.555 1.00 65.31 97 ASN A N 1
ATOM 759 C CA . ASN A 1 97 ? -3.515 -8.709 -22.832 1.00 65.31 97 ASN A CA 1
ATOM 760 C C . ASN A 1 97 ? -2.963 -7.273 -22.763 1.00 65.31 97 ASN A C 1
ATOM 762 O O . ASN A 1 97 ? -2.856 -6.635 -23.808 1.00 65.31 97 ASN A O 1
ATOM 766 N N . ALA A 1 98 ? -2.613 -6.752 -21.580 1.00 61.94 98 ALA A N 1
ATOM 767 C CA . ALA A 1 98 ? -1.994 -5.431 -21.431 1.00 61.94 98 ALA A CA 1
ATOM 768 C C . ALA A 1 98 ? -1.303 -5.301 -20.062 1.00 61.94 98 ALA A C 1
ATOM 770 O O . ALA A 1 98 ? -1.909 -4.833 -19.099 1.00 61.94 98 ALA A O 1
ATOM 771 N N . ALA A 1 99 ? -0.028 -5.691 -19.978 1.00 71.56 99 ALA A N 1
ATOM 772 C CA . ALA A 1 99 ? 0.786 -5.391 -18.804 1.00 71.56 99 ALA A CA 1
ATOM 773 C C . ALA A 1 99 ? 1.177 -3.906 -18.831 1.00 71.56 99 ALA A C 1
ATOM 775 O O . ALA A 1 99 ? 1.880 -3.469 -19.743 1.00 71.56 99 ALA A O 1
ATOM 776 N N . ILE A 1 100 ? 0.722 -3.126 -17.845 1.00 82.56 100 ILE A N 1
ATOM 777 C CA . ILE A 1 100 ? 1.056 -1.701 -17.697 1.00 82.56 100 ILE A CA 1
ATOM 778 C C . ILE A 1 100 ? 1.863 -1.532 -16.399 1.00 82.56 100 ILE A C 1
ATOM 780 O O . ILE A 1 100 ? 1.281 -1.282 -15.340 1.00 82.56 100 ILE A O 1
ATOM 784 N N . PRO A 1 101 ? 3.208 -1.630 -16.447 1.00 79.06 101 PRO A N 1
ATOM 785 C CA . PRO A 1 101 ? 4.051 -1.634 -15.247 1.00 79.06 101 PRO A CA 1
ATOM 786 C C . PRO A 1 101 ? 3.935 -0.358 -14.399 1.00 79.06 101 PRO A C 1
ATOM 788 O O . PRO A 1 101 ? 4.068 -0.408 -13.179 1.00 79.06 101 PRO A O 1
ATOM 791 N N . TRP A 1 102 ? 3.627 0.781 -15.027 1.00 81.56 102 TRP A N 1
ATOM 792 C CA . TRP A 1 102 ? 3.360 2.043 -14.328 1.00 81.56 102 TRP A CA 1
ATOM 793 C C . TRP A 1 102 ? 2.087 2.004 -13.476 1.00 81.56 102 TRP A C 1
ATOM 795 O O . TRP A 1 102 ? 2.049 2.598 -12.401 1.00 81.56 102 TRP A O 1
ATOM 805 N N . LEU A 1 103 ? 1.054 1.287 -13.929 1.00 80.06 103 LEU A N 1
ATOM 806 C CA . LEU A 1 103 ? -0.191 1.123 -13.178 1.00 80.06 103 LEU A CA 1
ATOM 807 C C . LEU A 1 103 ? 0.022 0.176 -11.987 1.00 80.06 103 LEU A C 1
ATOM 809 O O . LEU A 1 103 ? -0.520 0.413 -10.911 1.00 80.06 103 LEU A O 1
ATOM 813 N N . THR A 1 104 ? 0.877 -0.841 -12.156 1.00 83.75 104 THR A N 1
ATOM 814 C CA . THR A 1 104 ? 1.348 -1.706 -11.063 1.00 83.75 104 THR A CA 1
ATOM 815 C C . THR A 1 104 ? 2.064 -0.885 -9.987 1.00 83.75 104 THR A C 1
ATOM 817 O O . THR A 1 104 ? 1.788 -1.056 -8.806 1.00 83.75 104 THR A O 1
ATOM 820 N N . PHE A 1 105 ? 2.925 0.054 -10.390 1.00 83.69 105 PHE A N 1
ATOM 821 C CA . PHE A 1 105 ? 3.620 0.949 -9.462 1.00 83.69 105 PHE A CA 1
ATOM 822 C C . PHE A 1 105 ? 2.680 1.891 -8.712 1.00 83.69 105 PHE A C 1
ATOM 824 O O . PHE A 1 105 ? 2.859 2.101 -7.521 1.00 83.69 105 PHE A O 1
ATOM 831 N N . ALA A 1 106 ? 1.661 2.432 -9.381 1.00 83.12 106 ALA A N 1
ATOM 832 C CA . ALA A 1 106 ? 0.687 3.307 -8.733 1.00 83.12 106 ALA A CA 1
ATOM 833 C C . ALA A 1 106 ? -0.245 2.567 -7.756 1.00 83.12 106 ALA A C 1
ATOM 835 O O . ALA A 1 106 ? -0.788 3.185 -6.843 1.00 83.12 106 ALA A O 1
ATOM 836 N N . GLY A 1 107 ? -0.476 1.269 -7.971 1.00 79.69 107 GLY A N 1
ATOM 837 C CA . GLY A 1 107 ? -1.343 0.458 -7.117 1.00 79.69 107 GLY A CA 1
ATOM 838 C C . GLY A 1 107 ? -0.662 -0.110 -5.868 1.00 79.69 107 GLY A C 1
ATOM 839 O O . GLY A 1 107 ? -1.374 -0.576 -4.978 1.00 79.69 107 GLY A O 1
ATOM 840 N N . ILE A 1 108 ? 0.674 -0.100 -5.797 1.00 79.38 108 ILE A N 1
ATOM 841 C CA . ILE A 1 108 ? 1.457 -0.696 -4.700 1.00 79.38 108 ILE A CA 1
ATOM 842 C C . ILE A 1 108 ? 1.916 0.344 -3.679 1.00 79.38 108 ILE A C 1
ATOM 844 O O . ILE A 1 108 ? 1.909 -0.003 -2.476 1.00 79.38 108 ILE A O 1
#

Radius of gyration: 16.83 Å; chains: 1; bounding box: 31×33×49 Å

Foldseek 3Di:
DVVLVPDDPVVNVVVVVVVVVCVVCVVVVVCLLVVCCVPPNNVVSVVLVVVVVVVVVVCVVVLVVCCVVVNVVVSVVVVVVLLVQLVVQLVVCPPPPHNDSVSNSVSD

pLDDT: mean 87.11, std 6.83, range [59.81, 95.25]

Secondary structure (DSSP, 8-state):
-HHHHTS-HHHHHHHHHHHHHHHHHHHHHHHHHHHHHHHH-HHHHHHHHHHHHHHHHHHHHHHHHHHHHH-HHHHHHHHHHHHHHHHHHHHHHT-TT---HHHHHHH-

Sequence (108 aa):
MQEFLNLPKQIQLRQLVRFVTITLGSSIFPFMAMYYTTYFGTFWTGLLMMITSLMGFVGTLYGGHLSDALGRKKVIMIGSVGTTLGWFLTILANLPNAAIPWLTFAGI